Protein AF-A0A260Z1I8-F1 (afdb_monomer)

Nearest PDB structures 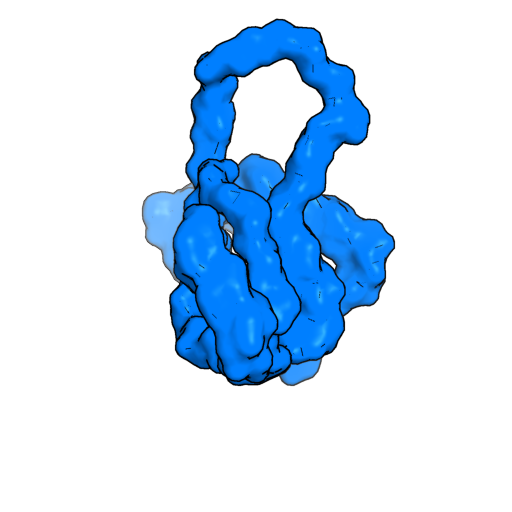(foldseek):
  8wm2-assembly1_A  TM=2.972E-01  e=4.765E-01  Streptomyces sp. ATCC 700974
  8wm2-assembly2_B  TM=2.978E-01  e=1.109E+00  Streptomyces sp. ATCC 700974
  3ivs-assembly1_B  TM=3.599E-01  e=4.445E+00  Schizosaccharomyces pombe
  2ztj-assembly1_A  TM=2.589E-01  e=5.327E+00  Thermus thermophilus HB27

Radius of gyration: 17.11 Å; Cα contacts (8 Å, |Δi|>4): 254; chains: 1; bounding box: 50×27×47 Å

Secondary structure (DSSP, 8-state):
-HHHHHHHHTTPPB--SEEEEETT-----GGGB-TTT--EEEEE-------S-S---GGG-PPPHHHHHHT-TT-EEEEEEEE-SHHHHHHHHHHHHHTPPBEEEEEEEES--SPP-GGGB-TTT--EEEEEE-GGGHHHHHHHHTSTTGGG-SEEEEEE-

Mean predicted aligned error: 11.46 Å

Organism: Caenorhabditis remanei (NCBI:txid31234)

pLDDT: mean 71.26, std 16.36, range [32.06, 94.12]

Foldseek 3Di:
DVPVVVLVVVVAADQAAEEEDDQPDDLDDNVSHDLPRHAEYEYDDDPPPPDDDDDDDPVPPPQRSVLVVQLPLSDAYQEYEYDDEPVVVVSVVSLVVSPRAGQYAEYEYEAHPDQDDNVSHDLVRHAEYEYEYEPVCVVSVVVVCPDPSVVSHNYYHYHYD

Sequence (161 aa):
MKIEEELRKSSTKLHVVNLILLDRDYPIDFHLFAPKSLEEVTLFIKESVEQMDEIVNPEQKHKPIVVRILKNPKLRLKKLKVLGDVEWKIIQEELRESSIKLHVNNLTLNYPNSPIDLSLFAPESLDEVSLRINETSVEKMNEFVNSEQCKRLKMLTIETY

Structure (mmCIF, N/CA/C/O backbone):
data_AF-A0A260Z1I8-F1
#
_entry.id   AF-A0A260Z1I8-F1
#
loop_
_atom_site.group_PDB
_atom_site.id
_atom_site.type_symbol
_atom_site.label_atom_id
_atom_site.label_alt_id
_atom_site.label_comp_id
_atom_site.label_asym_id
_atom_site.label_entity_id
_atom_site.label_seq_id
_atom_site.pdbx_PDB_ins_code
_atom_site.Cartn_x
_atom_site.Cartn_y
_atom_site.Cartn_z
_atom_site.occupancy
_atom_site.B_iso_or_equiv
_atom_site.auth_seq_id
_atom_site.auth_comp_id
_atom_site.auth_asym_id
_atom_site.auth_atom_id
_atom_site.pdbx_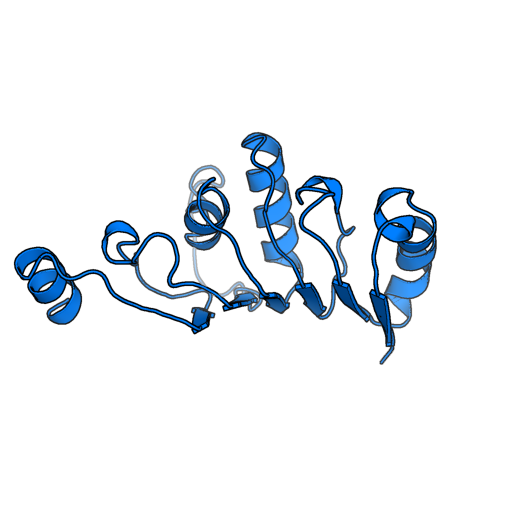PDB_model_num
ATOM 1 N N . MET A 1 1 ? -16.768 -9.213 -24.762 1.00 49.47 1 MET A N 1
ATOM 2 C CA . MET A 1 1 ? -18.010 -8.505 -25.148 1.00 49.47 1 MET A CA 1
ATOM 3 C C . MET A 1 1 ? -19.300 -9.199 -24.688 1.00 49.47 1 MET A C 1
ATOM 5 O O . MET A 1 1 ? -20.112 -8.523 -24.087 1.00 49.47 1 MET A O 1
ATOM 9 N N . LYS A 1 2 ? -19.500 -10.522 -24.858 1.00 49.94 2 LYS A N 1
ATOM 10 C CA . LYS A 1 2 ? -20.760 -11.195 -24.437 1.00 49.94 2 LYS A CA 1
ATOM 11 C C . LYS A 1 2 ? -21.063 -11.200 -22.924 1.00 49.94 2 LYS A C 1
ATOM 13 O O . LYS A 1 2 ? -22.226 -11.199 -22.554 1.00 49.94 2 LYS A O 1
ATOM 18 N N . ILE A 1 3 ? -20.049 -11.228 -22.055 1.00 53.69 3 ILE A N 1
ATOM 19 C CA . ILE A 1 3 ? -20.257 -11.382 -20.600 1.00 53.69 3 ILE A CA 1
ATOM 20 C C . ILE A 1 3 ? -20.723 -10.072 -19.943 1.00 53.69 3 ILE A C 1
ATOM 22 O O . ILE A 1 3 ? -21.667 -10.091 -19.164 1.00 53.69 3 ILE A O 1
ATOM 26 N N . GLU A 1 4 ? -20.117 -8.927 -20.275 1.00 49.91 4 GLU A N 1
ATOM 27 C CA . GLU A 1 4 ? -20.507 -7.625 -19.700 1.00 49.91 4 GLU A CA 1
ATOM 28 C C . GLU A 1 4 ? -21.934 -7.219 -20.076 1.00 49.91 4 GLU A C 1
ATOM 30 O O . GLU A 1 4 ? -22.666 -6.662 -19.260 1.00 49.91 4 GLU A O 1
ATOM 35 N N . GLU A 1 5 ? -22.342 -7.518 -21.308 1.00 54.53 5 GLU A N 1
ATOM 36 C CA . GLU A 1 5 ? -23.668 -7.181 -21.816 1.00 54.53 5 GLU A CA 1
ATOM 37 C C . GLU A 1 5 ? -24.768 -7.999 -21.117 1.00 54.53 5 GLU A C 1
ATOM 39 O O . GLU A 1 5 ? -25.809 -7.456 -20.750 1.00 54.53 5 GLU A O 1
ATOM 44 N N . GLU A 1 6 ? -24.507 -9.279 -20.839 1.00 53.03 6 GLU A N 1
ATOM 45 C CA . GLU A 1 6 ? -25.399 -10.134 -20.047 1.00 53.03 6 GLU A CA 1
ATOM 46 C C . GLU A 1 6 ? -25.420 -9.733 -18.563 1.00 53.03 6 GLU A C 1
ATOM 48 O O . GLU A 1 6 ? -26.483 -9.703 -17.939 1.00 53.03 6 GLU A O 1
ATOM 53 N N . LEU A 1 7 ? -24.280 -9.320 -18.000 1.00 50.72 7 LEU A N 1
ATOM 54 C CA . LEU A 1 7 ? -24.217 -8.807 -16.629 1.00 50.72 7 LEU A CA 1
ATOM 55 C C . LEU A 1 7 ? -25.006 -7.504 -16.465 1.00 50.72 7 LEU A C 1
ATOM 57 O O . LEU A 1 7 ? -25.789 -7.399 -15.518 1.00 50.72 7 LEU A O 1
ATOM 61 N N . ARG A 1 8 ? -24.888 -6.557 -17.412 1.00 58.25 8 ARG A N 1
ATOM 62 C CA . ARG A 1 8 ? -25.695 -5.322 -17.423 1.00 58.25 8 ARG A CA 1
ATOM 63 C C . ARG A 1 8 ? -27.195 -5.619 -17.478 1.00 58.25 8 ARG A C 1
ATOM 65 O O . ARG A 1 8 ? -27.956 -4.976 -16.759 1.00 58.25 8 ARG A O 1
ATOM 72 N N . LYS A 1 9 ? -27.627 -6.598 -18.284 1.00 59.00 9 LYS A N 1
ATOM 73 C CA . LYS A 1 9 ? -29.043 -7.007 -18.370 1.00 59.00 9 LYS A CA 1
ATOM 74 C C . LYS A 1 9 ? -29.547 -7.668 -17.086 1.00 59.00 9 LYS A C 1
ATOM 76 O O . LYS A 1 9 ? -30.702 -7.481 -16.718 1.00 59.00 9 LYS A O 1
ATOM 81 N N . SER A 1 10 ? -28.692 -8.419 -16.392 1.00 53.44 10 SER A N 1
ATOM 82 C CA . SER A 1 10 ? -29.086 -9.198 -15.211 1.00 53.44 10 SER A CA 1
ATOM 83 C C . SER A 1 10 ? -29.271 -8.377 -13.924 1.00 53.44 10 SER A C 1
ATOM 85 O O . SER A 1 10 ? -29.677 -8.944 -12.912 1.00 53.44 10 SER A O 1
ATOM 87 N N . SER A 1 11 ? -28.921 -7.079 -13.907 1.00 54.47 11 SER A N 1
ATOM 88 C CA . SER A 1 11 ? -28.802 -6.250 -12.683 1.00 54.47 11 SER A CA 1
ATOM 89 C C . SER A 1 11 ? -27.932 -6.864 -11.568 1.00 54.47 11 SER A C 1
ATOM 91 O O . SER A 1 11 ? -27.909 -6.365 -10.440 1.00 54.47 11 SER A O 1
ATOM 93 N N . THR A 1 12 ? -27.202 -7.942 -11.862 1.00 52.53 12 THR A N 1
ATOM 94 C CA . THR A 1 12 ? -26.423 -8.695 -10.886 1.00 52.53 12 THR A CA 1
ATOM 95 C C . THR A 1 12 ? -25.045 -8.071 -10.785 1.00 52.53 12 THR A C 1
ATOM 97 O O . THR A 1 12 ? -24.323 -7.954 -11.775 1.00 52.53 12 THR A O 1
ATOM 100 N N . LYS A 1 13 ? -24.674 -7.659 -9.572 1.00 60.19 13 LYS A N 1
ATOM 101 C CA . LYS A 1 13 ? -23.332 -7.144 -9.311 1.00 60.19 13 LYS A CA 1
ATOM 102 C C . LYS A 1 13 ? -22.359 -8.301 -9.136 1.00 60.19 13 LYS A C 1
ATOM 104 O O . LYS A 1 13 ? -22.626 -9.238 -8.386 1.00 60.19 13 LYS A O 1
ATOM 109 N N . LEU A 1 14 ? -21.215 -8.212 -9.796 1.00 55.84 14 LEU A N 1
ATOM 110 C CA . LEU A 1 14 ? -20.112 -9.142 -9.638 1.00 55.84 14 LEU A CA 1
ATOM 111 C C . LEU A 1 14 ? -19.491 -8.994 -8.249 1.00 55.84 14 LEU A C 1
ATOM 113 O O . LEU A 1 14 ? -19.091 -7.899 -7.840 1.00 55.84 14 LEU A O 1
ATOM 117 N N . HIS A 1 15 ? -19.369 -10.123 -7.554 1.00 56.09 15 HIS A N 1
ATOM 118 C CA . HIS A 1 15 ? -18.574 -10.245 -6.343 1.00 56.09 15 HIS A CA 1
ATOM 119 C C . HIS A 1 15 ? -17.161 -10.707 -6.712 1.00 56.09 15 HIS A C 1
ATOM 121 O O . HIS A 1 15 ? -16.897 -11.901 -6.802 1.00 56.09 15 HIS A O 1
ATOM 127 N N . VAL A 1 16 ? -16.259 -9.758 -6.962 1.00 59.41 16 VAL A N 1
ATOM 128 C CA . VAL A 1 16 ? -14.847 -10.049 -7.254 1.00 59.41 16 VAL A CA 1
ATOM 129 C C . VAL A 1 16 ? -14.002 -9.792 -6.025 1.00 59.41 16 VAL A C 1
ATOM 131 O O . VAL A 1 16 ? -13.847 -8.634 -5.663 1.00 59.41 16 VAL A O 1
ATOM 134 N N . VAL A 1 17 ? -13.463 -10.859 -5.430 1.00 56.50 17 VAL A N 1
ATOM 135 C CA . VAL A 1 17 ? -12.607 -10.809 -4.230 1.00 56.50 17 VAL A CA 1
ATOM 136 C C . VAL A 1 17 ? -11.196 -10.337 -4.581 1.00 56.50 17 VAL A C 1
ATOM 138 O O . VAL A 1 17 ? -10.682 -9.426 -3.937 1.00 56.50 17 VAL A O 1
ATOM 141 N N . ASN A 1 18 ? -10.624 -10.891 -5.656 1.00 61.69 18 ASN A N 1
ATOM 142 C CA . ASN A 1 18 ? -9.272 -10.591 -6.122 1.00 61.69 18 ASN A CA 1
ATOM 143 C C . ASN A 1 18 ? -9.317 -10.091 -7.563 1.00 61.69 18 ASN A C 1
ATOM 145 O O . ASN A 1 18 ? -9.852 -10.773 -8.439 1.00 61.69 18 ASN A O 1
ATOM 149 N N . LEU A 1 19 ? -8.725 -8.926 -7.814 1.00 69.38 19 LEU A N 1
ATOM 150 C CA . LEU A 1 19 ? -8.583 -8.365 -9.152 1.00 69.38 19 LEU A CA 1
ATOM 151 C C . LEU A 1 19 ? -7.104 -8.245 -9.511 1.00 69.38 19 LEU A C 1
ATOM 153 O O . LEU A 1 19 ? -6.327 -7.608 -8.798 1.00 69.38 19 LEU A O 1
ATOM 157 N N . ILE A 1 20 ? -6.730 -8.858 -10.630 1.00 65.44 20 ILE A N 1
ATOM 158 C CA . ILE A 1 20 ? -5.414 -8.706 -11.243 1.00 65.44 20 ILE A CA 1
ATOM 159 C C . ILE A 1 20 ? -5.605 -7.810 -12.458 1.00 65.44 20 ILE A C 1
ATOM 161 O O . ILE A 1 20 ? -6.389 -8.153 -13.337 1.00 65.44 20 ILE A O 1
ATOM 165 N N . LEU A 1 21 ? -4.924 -6.668 -12.475 1.00 66.69 21 LEU A N 1
ATOM 166 C CA . LEU A 1 21 ? -4.915 -5.762 -13.620 1.00 66.69 21 LEU A CA 1
ATOM 167 C C . LEU A 1 21 ? -3.556 -5.862 -14.298 1.00 66.69 21 LEU A C 1
ATOM 169 O O . LEU A 1 21 ? -2.528 -5.586 -13.671 1.00 66.69 21 LEU A O 1
ATOM 173 N N . LEU A 1 22 ? -3.572 -6.285 -15.557 1.00 59.78 22 LEU A N 1
ATOM 174 C CA . LEU A 1 22 ? -2.436 -6.255 -16.462 1.00 59.78 22 LEU A CA 1
ATOM 175 C C . LEU A 1 22 ? -2.553 -4.994 -17.333 1.00 59.78 22 LEU A C 1
ATOM 177 O O . LEU A 1 22 ? -3.651 -4.615 -17.734 1.00 59.78 22 LEU A O 1
ATOM 181 N N . ASP A 1 23 ? -1.420 -4.376 -17.662 1.00 52.59 23 ASP A N 1
ATOM 182 C CA . ASP A 1 23 ? -1.251 -3.132 -18.449 1.00 52.59 23 ASP A CA 1
ATOM 183 C C . ASP A 1 23 ? -2.052 -3.054 -19.786 1.00 52.59 23 ASP A C 1
ATOM 185 O O . ASP A 1 23 ? -2.204 -2.003 -20.398 1.00 52.59 23 ASP A O 1
ATOM 189 N N . ARG A 1 24 ? -2.649 -4.161 -20.251 1.00 46.19 24 ARG A N 1
ATOM 190 C CA . ARG A 1 24 ? -3.455 -4.227 -21.486 1.00 46.19 24 ARG A CA 1
ATOM 191 C C . ARG A 1 24 ? -4.928 -4.564 -21.290 1.00 46.19 24 ARG A C 1
ATOM 193 O O . ARG A 1 24 ? -5.616 -4.856 -22.272 1.00 46.19 24 ARG A O 1
ATOM 200 N N . ASP A 1 25 ? -5.423 -4.576 -20.062 1.00 48.53 25 ASP A N 1
ATOM 201 C CA . ASP A 1 25 ? -6.788 -5.024 -19.842 1.00 48.53 25 ASP A CA 1
ATOM 202 C C . ASP A 1 25 ? -7.787 -3.951 -20.292 1.00 48.53 25 ASP A C 1
ATOM 204 O O . ASP A 1 25 ? -7.778 -2.807 -19.839 1.00 48.53 25 ASP A O 1
ATOM 208 N N . TYR A 1 26 ? -8.609 -4.371 -21.258 1.00 50.09 26 TYR A N 1
ATOM 209 C CA . TYR A 1 26 ? -9.784 -3.725 -21.842 1.00 50.09 26 TYR A CA 1
ATOM 210 C C . TYR A 1 26 ? -10.550 -2.818 -20.862 1.00 50.09 26 TYR A C 1
ATOM 212 O O . TYR A 1 26 ? -10.513 -3.052 -19.657 1.00 50.09 26 TYR A O 1
ATOM 220 N N . PRO A 1 27 ? -11.319 -1.819 -21.341 1.00 53.78 27 PRO A N 1
ATOM 221 C CA . PRO A 1 27 ? -12.142 -0.988 -20.465 1.00 53.78 27 PRO A CA 1
ATOM 222 C C . PRO A 1 27 ? -13.164 -1.848 -19.708 1.00 53.78 27 PRO A C 1
ATOM 224 O O . PRO A 1 27 ? -14.234 -2.142 -20.228 1.00 53.78 27 PRO A O 1
ATOM 227 N N . ILE A 1 28 ? -12.825 -2.249 -18.483 1.00 58.44 28 ILE A N 1
ATOM 228 C CA . ILE A 1 28 ? -13.723 -2.969 -17.584 1.00 58.44 28 ILE A CA 1
ATOM 229 C C . ILE A 1 28 ? -14.772 -1.969 -17.089 1.00 58.44 28 ILE A C 1
ATOM 231 O O . ILE A 1 28 ? -14.431 -0.912 -16.549 1.00 58.44 28 ILE A O 1
ATOM 235 N N . ASP A 1 29 ? -16.057 -2.294 -17.244 1.00 58.44 29 ASP A N 1
ATOM 236 C CA . ASP A 1 29 ? -17.127 -1.488 -16.654 1.00 58.44 29 ASP A CA 1
ATOM 237 C C . ASP A 1 29 ? -17.254 -1.760 -15.148 1.00 58.44 29 ASP A C 1
ATOM 239 O O . ASP A 1 29 ? -17.886 -2.721 -14.702 1.00 58.44 29 ASP A O 1
ATOM 243 N N . PHE A 1 30 ? -16.674 -0.874 -14.337 1.00 59.28 30 PHE A N 1
ATOM 244 C CA . PHE A 1 30 ? -16.671 -1.029 -12.883 1.00 59.28 30 PHE A CA 1
ATOM 245 C C . PHE A 1 30 ? -18.037 -0.829 -12.217 1.00 59.28 30 PHE A C 1
ATOM 247 O O . PHE A 1 30 ? -18.193 -1.183 -11.045 1.00 59.28 30 PHE A O 1
ATOM 254 N N . HIS A 1 31 ? -19.049 -0.331 -12.938 1.00 59.41 31 HIS A N 1
ATOM 255 C CA . HIS A 1 31 ? -20.424 -0.318 -12.433 1.00 59.41 31 HIS A CA 1
ATOM 256 C C . HIS A 1 31 ? -21.001 -1.729 -12.263 1.00 59.41 31 HIS A C 1
ATOM 258 O O . HIS A 1 31 ? -21.996 -1.898 -11.553 1.00 59.41 31 HIS A O 1
ATOM 264 N N . LEU A 1 32 ? -20.349 -2.738 -12.848 1.00 56.69 32 LEU A N 1
ATOM 265 C CA . LEU A 1 32 ? -20.687 -4.143 -12.669 1.00 56.69 32 LEU A CA 1
ATOM 266 C C . LEU A 1 32 ? -20.244 -4.705 -11.312 1.00 56.69 32 LEU A C 1
ATOM 268 O O . LEU A 1 32 ? -20.767 -5.741 -10.917 1.00 56.69 32 LEU A O 1
ATOM 272 N N . PHE A 1 33 ? -19.336 -4.063 -10.566 1.00 62.44 33 PHE A N 1
ATOM 273 C CA . PHE A 1 33 ? -18.871 -4.598 -9.278 1.00 62.44 33 PHE A CA 1
ATOM 274 C C . PHE A 1 33 ? -19.744 -4.165 -8.102 1.00 62.44 33 PHE A C 1
ATOM 276 O O . PHE A 1 33 ? -20.241 -3.035 -8.013 1.00 62.44 33 PHE A O 1
ATOM 283 N N . ALA A 1 34 ? -19.902 -5.066 -7.133 1.00 61.72 34 ALA A N 1
ATOM 284 C CA . ALA A 1 34 ? -20.516 -4.711 -5.866 1.00 61.72 34 ALA A CA 1
ATOM 285 C C . ALA A 1 34 ? -19.596 -3.732 -5.099 1.00 61.72 34 ALA A C 1
ATOM 287 O O . ALA A 1 34 ? -18.398 -3.988 -5.000 1.00 61.72 34 ALA A O 1
ATOM 288 N N . PRO A 1 35 ? -20.119 -2.647 -4.482 1.00 54.31 35 PRO A N 1
ATOM 289 C CA . PRO A 1 35 ? -19.319 -1.610 -3.802 1.00 54.31 35 PRO A CA 1
ATOM 290 C C . PRO A 1 35 ? -18.444 -2.072 -2.620 1.00 54.31 35 PRO A C 1
ATOM 292 O O . PRO A 1 35 ? -17.879 -1.234 -1.929 1.00 54.31 35 PRO A O 1
ATOM 295 N N . LYS A 1 36 ? -18.388 -3.376 -2.336 1.00 60.66 36 LYS A N 1
ATOM 296 C CA . LYS A 1 36 ? -17.662 -3.997 -1.221 1.00 60.66 36 LYS A CA 1
ATOM 297 C C . LYS A 1 36 ? -17.070 -5.366 -1.573 1.00 60.66 36 LYS A C 1
ATOM 299 O O . LYS A 1 36 ? -16.678 -6.090 -0.669 1.00 60.66 36 LYS A O 1
ATOM 304 N N . SER A 1 37 ? -17.088 -5.779 -2.842 1.00 62.88 37 SER A N 1
ATOM 305 C CA . SER A 1 37 ? -16.601 -7.118 -3.185 1.00 62.88 37 SER A CA 1
ATOM 306 C C . SER A 1 37 ? -15.090 -7.194 -3.333 1.00 62.88 37 SER A C 1
ATOM 308 O O . SER A 1 37 ? -14.539 -8.251 -3.069 1.00 62.88 37 SER A O 1
ATOM 310 N N . LEU A 1 38 ? -14.458 -6.095 -3.758 1.00 65.31 38 LEU A N 1
ATOM 311 C CA . LEU A 1 38 ? -13.021 -6.011 -4.013 1.00 65.31 38 LEU A CA 1
ATOM 312 C C . LEU A 1 38 ? -12.262 -5.938 -2.694 1.00 65.31 38 LEU A C 1
ATOM 314 O O . LEU A 1 38 ? -12.245 -4.894 -2.047 1.00 65.31 38 LEU A O 1
ATOM 318 N N . GLU A 1 39 ? -11.649 -7.053 -2.311 1.00 74.00 39 GLU A N 1
ATOM 319 C CA . GLU A 1 39 ? -10.829 -7.143 -1.107 1.00 74.00 39 GLU A CA 1
ATOM 320 C C . GLU A 1 39 ? -9.347 -6.961 -1.439 1.00 74.00 39 GLU A C 1
ATOM 322 O O . GLU A 1 39 ? -8.646 -6.236 -0.731 1.00 74.00 39 GLU A O 1
ATOM 327 N N . GLU A 1 40 ? -8.880 -7.555 -2.538 1.00 75.69 40 GLU A N 1
ATOM 328 C CA . GLU A 1 40 ? -7.485 -7.482 -2.962 1.00 75.69 40 GLU A CA 1
ATOM 329 C C . GLU A 1 40 ? -7.354 -7.026 -4.415 1.00 75.69 40 GLU A C 1
ATOM 331 O O . GLU A 1 40 ? -8.033 -7.517 -5.322 1.00 75.69 40 GLU A O 1
ATOM 336 N N . VAL A 1 41 ? -6.424 -6.103 -4.649 1.00 75.00 41 VAL A N 1
ATOM 337 C CA . VAL A 1 41 ? -6.042 -5.662 -5.992 1.00 75.00 41 VAL A CA 1
ATOM 338 C C . VAL A 1 41 ? -4.543 -5.855 -6.159 1.00 75.00 41 VAL A C 1
ATOM 340 O O . VAL A 1 41 ? -3.746 -5.336 -5.376 1.00 75.00 41 VAL A O 1
ATOM 343 N N . THR A 1 42 ? -4.156 -6.595 -7.196 1.00 71.25 42 THR A N 1
ATOM 344 C CA . THR A 1 42 ? -2.762 -6.692 -7.636 1.00 71.25 42 THR A CA 1
ATOM 345 C C . THR A 1 42 ? -2.606 -5.996 -8.979 1.00 71.25 42 THR A C 1
ATOM 347 O O . THR A 1 42 ? -3.235 -6.370 -9.967 1.00 71.25 42 THR A O 1
ATOM 350 N N . LEU A 1 43 ? -1.742 -4.990 -9.002 1.00 71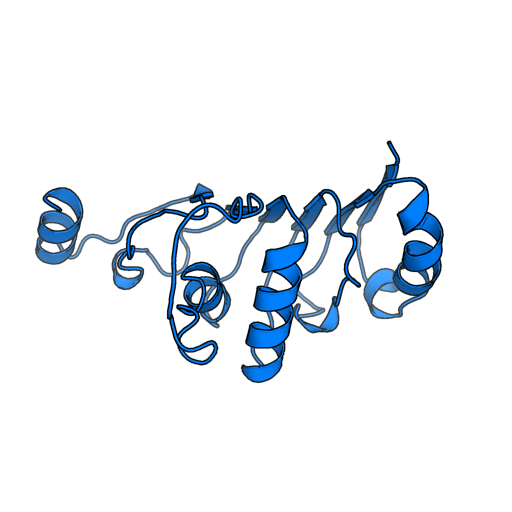.69 43 LEU A N 1
ATOM 351 C CA . LEU A 1 43 ? -1.358 -4.240 -10.184 1.00 71.69 43 LEU A CA 1
ATOM 352 C C . LEU A 1 43 ? -0.053 -4.823 -10.722 1.00 71.69 43 LEU A C 1
ATOM 354 O O . LEU A 1 43 ? 0.977 -4.764 -10.044 1.00 71.69 43 LEU A O 1
ATOM 358 N N . PHE A 1 44 ? -0.106 -5.395 -11.924 1.00 62.41 44 PHE A N 1
ATOM 359 C CA . PHE A 1 44 ? 1.084 -5.764 -12.683 1.00 62.41 44 PHE A CA 1
ATOM 360 C C . PHE A 1 44 ? 1.351 -4.673 -13.709 1.00 62.41 44 PHE A C 1
ATOM 362 O O . PHE A 1 44 ? 0.739 -4.635 -14.776 1.00 62.41 44 PHE A O 1
ATOM 369 N N . ILE A 1 45 ? 2.282 -3.802 -13.353 1.00 60.34 45 ILE A N 1
ATOM 370 C CA . ILE A 1 45 ? 2.759 -2.706 -14.180 1.00 60.34 45 ILE A CA 1
ATOM 371 C C . ILE A 1 45 ? 4.028 -3.223 -14.853 1.00 60.34 45 ILE A C 1
ATOM 373 O O . ILE A 1 45 ? 5.106 -3.269 -14.257 1.00 60.34 45 ILE A O 1
ATOM 377 N N . LYS A 1 46 ? 3.888 -3.737 -16.076 1.00 47.84 46 LYS A N 1
ATOM 378 C CA . LYS A 1 46 ? 5.061 -4.090 -16.875 1.00 47.84 46 LYS A CA 1
ATOM 379 C C . LYS A 1 46 ? 5.511 -2.815 -17.565 1.00 47.84 46 LYS A C 1
ATOM 381 O O . LYS A 1 46 ? 4.676 -2.079 -18.063 1.00 47.84 46 LYS A O 1
ATOM 386 N N . GLU A 1 47 ? 6.814 -2.565 -17.598 1.00 44.12 47 GLU A N 1
ATOM 387 C CA . GLU A 1 47 ? 7.374 -1.531 -18.461 1.00 44.12 47 GLU A CA 1
ATOM 388 C C . GLU A 1 47 ? 6.836 -1.791 -19.874 1.00 44.12 47 GLU A C 1
ATOM 390 O O . GLU A 1 47 ? 7.116 -2.838 -20.473 1.00 44.12 47 GLU A O 1
ATOM 395 N N . SER A 1 48 ? 5.956 -0.907 -20.348 1.00 39.81 48 SER A N 1
ATOM 396 C CA . SER A 1 48 ? 5.536 -0.884 -21.737 1.00 39.81 48 SER A CA 1
ATOM 397 C C . SER A 1 48 ? 6.813 -0.739 -22.551 1.00 39.81 48 SER A C 1
ATOM 399 O O . SER A 1 48 ? 7.414 0.330 -22.598 1.00 39.81 48 SER A O 1
ATOM 401 N N . VAL A 1 49 ? 7.288 -1.856 -23.105 1.00 32.06 49 VAL A N 1
ATOM 402 C CA . VAL A 1 49 ? 8.432 -1.876 -24.011 1.00 32.06 49 VAL A CA 1
ATOM 403 C C . VAL A 1 49 ? 8.111 -0.868 -25.103 1.00 32.06 49 VAL A C 1
ATOM 405 O O . VAL A 1 49 ? 7.117 -1.038 -25.811 1.00 32.06 49 VAL A O 1
ATOM 408 N N . GLU A 1 50 ? 8.924 0.183 -25.194 1.00 38.84 50 GLU A N 1
ATOM 409 C CA . GLU A 1 50 ? 8.919 1.182 -26.260 1.00 38.84 50 GLU A CA 1
ATOM 410 C C . GLU A 1 50 ? 9.212 0.505 -27.602 1.00 38.84 50 GLU A C 1
ATOM 412 O O . GLU A 1 50 ? 10.307 0.587 -28.143 1.00 38.84 50 GLU A O 1
ATOM 417 N N . GLN A 1 51 ? 8.245 -0.224 -28.137 1.00 38.62 51 GLN A N 1
ATOM 418 C CA . GLN A 1 51 ? 8.234 -0.669 -29.518 1.00 38.62 51 GLN A CA 1
ATOM 419 C C . GLN A 1 51 ? 6.788 -0.648 -29.990 1.00 38.62 51 GLN A C 1
ATOM 421 O O . GLN A 1 51 ? 6.103 -1.667 -29.972 1.00 38.62 51 GLN A O 1
ATOM 426 N N . MET A 1 52 ? 6.314 0.547 -30.345 1.00 32.28 52 MET A N 1
ATOM 427 C CA . MET A 1 52 ? 5.865 0.861 -31.707 1.00 32.28 52 MET A CA 1
ATOM 428 C C . MET A 1 52 ? 5.164 2.226 -31.743 1.00 32.28 52 MET A C 1
ATOM 430 O O . MET A 1 52 ? 4.140 2.436 -31.102 1.00 32.28 52 MET A O 1
ATOM 434 N N . ASP A 1 53 ? 5.775 3.095 -32.546 1.00 33.91 53 ASP A N 1
ATOM 435 C CA . ASP A 1 53 ? 5.163 4.049 -33.468 1.00 33.91 53 ASP A CA 1
ATOM 436 C C . ASP A 1 53 ? 4.502 5.340 -32.951 1.00 33.91 53 ASP A C 1
ATOM 438 O O . ASP A 1 53 ? 3.428 5.377 -32.362 1.00 33.91 53 ASP A O 1
ATOM 442 N N . GLU A 1 54 ? 5.208 6.424 -33.290 1.00 46.12 54 GLU A N 1
ATOM 443 C CA . GLU A 1 54 ? 4.710 7.569 -34.058 1.00 46.12 54 GLU A CA 1
ATOM 444 C C . GLU A 1 54 ? 3.434 8.285 -33.575 1.00 46.12 54 GLU A C 1
ATOM 446 O O . GLU A 1 54 ? 2.306 7.831 -33.720 1.00 46.12 54 GLU A O 1
ATOM 451 N N . ILE A 1 55 ? 3.650 9.543 -33.169 1.00 41.81 55 ILE A N 1
ATOM 452 C CA . ILE A 1 55 ? 2.679 10.644 -33.264 1.00 41.81 55 ILE A CA 1
ATOM 453 C C . ILE A 1 55 ? 1.391 10.399 -32.460 1.00 41.81 55 ILE A C 1
ATOM 455 O O . ILE A 1 55 ? 0.276 10.497 -32.967 1.00 41.81 55 ILE A O 1
ATOM 459 N N . VAL A 1 56 ? 1.527 10.180 -31.153 1.00 39.28 56 VAL A N 1
ATOM 460 C CA . VAL A 1 56 ? 0.429 10.452 -30.218 1.00 39.28 56 VAL A CA 1
ATOM 461 C C . VAL A 1 56 ? 0.852 11.609 -29.327 1.00 39.28 56 VAL A C 1
ATOM 463 O O . VAL A 1 56 ? 1.870 11.560 -28.641 1.00 39.28 56 VAL A O 1
ATOM 466 N N . ASN A 1 57 ? 0.076 12.688 -29.407 1.00 38.34 57 ASN A N 1
ATOM 467 C CA . ASN A 1 57 ? 0.232 13.909 -28.631 1.00 38.34 57 ASN A CA 1
ATOM 468 C C . ASN A 1 57 ? 0.435 13.549 -27.137 1.00 38.34 57 ASN A C 1
ATOM 470 O O . ASN A 1 57 ? -0.406 12.826 -26.597 1.00 38.34 57 ASN A O 1
ATOM 474 N N . PRO A 1 58 ? 1.502 14.006 -26.449 1.00 40.84 58 PRO A N 1
ATOM 475 C CA . PRO A 1 58 ? 1.797 13.614 -25.062 1.00 40.84 58 PRO A CA 1
ATOM 476 C C . PRO A 1 58 ? 0.668 13.937 -24.066 1.00 40.84 58 PRO A C 1
ATOM 478 O O . PRO A 1 58 ? 0.599 13.341 -22.993 1.00 40.84 58 PRO A O 1
ATOM 481 N N . GLU A 1 59 ? -0.259 14.821 -24.441 1.00 39.84 59 GLU A N 1
ATOM 482 C CA . GLU A 1 59 ? -1.466 15.164 -23.680 1.00 39.84 59 GLU A CA 1
ATOM 483 C C . GLU A 1 59 ? -2.595 14.113 -23.771 1.00 39.84 59 GLU A C 1
ATOM 485 O O . GLU A 1 59 ? -3.564 14.178 -23.018 1.00 39.84 59 GLU A O 1
ATOM 490 N N . GLN A 1 60 ? -2.482 13.119 -24.659 1.00 42.03 60 GLN A N 1
ATOM 491 C CA . GLN A 1 60 ? -3.442 12.018 -24.833 1.00 42.03 60 GLN A CA 1
ATOM 492 C C . GLN A 1 60 ? -2.926 10.682 -24.282 1.00 42.03 60 GLN A C 1
ATOM 494 O O . GLN A 1 60 ? -3.352 9.613 -24.724 1.00 42.03 60 GLN A O 1
ATOM 499 N N . LYS A 1 61 ? -2.046 10.708 -23.271 1.00 48.09 61 LYS A N 1
ATOM 500 C CA . LYS A 1 61 ? -1.793 9.515 -22.453 1.00 48.09 61 LYS A CA 1
ATOM 501 C C . LYS A 1 61 ? -3.122 9.077 -21.836 1.00 48.09 61 LYS A C 1
ATOM 503 O O . LYS A 1 61 ? -3.670 9.753 -20.966 1.00 48.09 61 LYS A O 1
ATOM 508 N N . HIS A 1 62 ? -3.676 7.968 -22.327 1.00 47.91 62 HIS A N 1
ATOM 509 C CA . HIS A 1 62 ? -4.864 7.346 -21.756 1.00 47.91 62 HIS A CA 1
ATOM 510 C C . HIS A 1 62 ? -4.663 7.228 -20.241 1.00 47.91 62 HIS A C 1
ATOM 512 O O . HIS A 1 62 ? -3.746 6.542 -19.795 1.00 47.91 62 HIS A O 1
ATOM 518 N N . LYS A 1 63 ? -5.495 7.922 -19.447 1.00 55.97 63 LYS A N 1
ATOM 519 C CA . LYS A 1 63 ? -5.444 7.811 -17.983 1.00 55.97 63 LYS A CA 1
ATOM 520 C C . LYS A 1 63 ? -5.521 6.325 -17.631 1.00 55.97 63 LYS A C 1
ATOM 522 O O . LYS A 1 63 ? -6.503 5.700 -18.056 1.00 55.97 63 LYS A O 1
ATOM 527 N N . PRO A 1 64 ? -4.550 5.768 -16.883 1.00 63.78 64 PRO A N 1
ATOM 528 C CA . PRO A 1 64 ? -4.538 4.344 -16.597 1.00 63.78 64 PRO A CA 1
ATOM 529 C C . PRO A 1 64 ? -5.885 3.960 -15.991 1.00 63.78 64 PRO A C 1
ATOM 531 O O . PRO A 1 64 ? -6.362 4.621 -15.065 1.00 63.78 64 PRO A O 1
ATOM 534 N N . ILE A 1 65 ? -6.528 2.917 -16.516 1.00 66.88 65 ILE A N 1
ATOM 535 C CA . ILE A 1 65 ? -7.833 2.439 -16.024 1.00 66.88 65 ILE A CA 1
ATOM 536 C C . ILE A 1 65 ? -7.779 2.230 -14.501 1.00 66.88 65 ILE A C 1
ATOM 538 O O . ILE A 1 65 ? -8.712 2.587 -13.781 1.00 66.88 65 ILE A O 1
ATOM 542 N N . VAL A 1 66 ? -6.623 1.778 -14.015 1.00 70.19 66 VAL A N 1
ATOM 543 C CA . VAL A 1 66 ? -6.248 1.648 -12.604 1.00 70.19 66 VAL A CA 1
ATOM 544 C C . VAL A 1 66 ? -6.537 2.910 -11.782 1.00 70.19 66 VAL A C 1
ATOM 546 O O . VAL A 1 66 ? -7.120 2.821 -10.702 1.00 70.19 66 VAL A O 1
ATOM 549 N N . VAL A 1 67 ? -6.203 4.098 -12.292 1.00 75.38 67 VAL A N 1
ATOM 550 C CA . VAL A 1 67 ? -6.421 5.374 -11.594 1.00 75.38 67 VAL A CA 1
ATOM 551 C C . VAL A 1 67 ? -7.909 5.607 -11.339 1.00 75.38 67 VAL A C 1
ATOM 553 O O . VAL A 1 67 ? -8.284 6.058 -10.260 1.00 75.38 67 VAL A O 1
ATOM 556 N N . ARG A 1 68 ? -8.785 5.269 -12.294 1.00 74.75 68 ARG A N 1
ATOM 557 C CA . ARG A 1 68 ? -10.241 5.438 -12.130 1.00 74.75 68 ARG A CA 1
ATOM 558 C C . ARG A 1 68 ? -10.795 4.551 -11.015 1.00 74.75 68 ARG A C 1
ATOM 560 O O . ARG A 1 68 ? -11.688 4.983 -10.292 1.00 74.75 68 ARG A O 1
ATOM 567 N N . ILE A 1 69 ? -10.251 3.344 -10.865 1.00 75.38 69 ILE A N 1
ATOM 568 C CA . ILE A 1 69 ? -10.635 2.397 -9.808 1.00 75.38 69 ILE A CA 1
ATOM 569 C C . ILE A 1 69 ? -10.201 2.936 -8.451 1.00 75.38 69 ILE A C 1
ATOM 571 O O . ILE A 1 69 ? -11.015 3.041 -7.536 1.00 75.38 69 ILE A O 1
ATOM 575 N N . LEU A 1 70 ? -8.926 3.315 -8.339 1.00 79.88 70 LEU A N 1
ATOM 576 C CA . LEU A 1 70 ? -8.338 3.818 -7.100 1.00 79.88 70 LEU A CA 1
ATOM 577 C C . LEU A 1 70 ? -8.979 5.143 -6.655 1.00 79.88 70 LEU A C 1
ATOM 579 O O . LEU A 1 70 ? -9.128 5.380 -5.461 1.00 79.88 70 LEU A O 1
ATOM 583 N N . LYS A 1 71 ? -9.457 5.965 -7.598 1.00 81.94 71 LYS A N 1
ATOM 584 C CA . LYS A 1 71 ? -10.227 7.189 -7.323 1.00 81.94 71 LYS A CA 1
ATOM 585 C C . LYS A 1 71 ? -11.656 6.932 -6.816 1.00 81.94 71 LYS A C 1
ATOM 587 O O . LYS A 1 71 ? -12.391 7.886 -6.589 1.00 81.94 71 LYS A O 1
ATOM 592 N N . ASN A 1 72 ? -12.105 5.692 -6.621 1.00 81.62 72 ASN A N 1
ATOM 593 C CA . ASN A 1 72 ? -13.422 5.444 -6.033 1.00 81.62 72 ASN A CA 1
ATOM 594 C C . ASN A 1 72 ? -13.381 5.636 -4.498 1.00 81.62 72 ASN A C 1
ATOM 596 O O . ASN A 1 72 ? -12.812 4.799 -3.801 1.00 81.62 72 ASN A O 1
ATOM 600 N N . PRO A 1 73 ? -14.051 6.655 -3.920 1.00 78.88 73 PRO A N 1
ATOM 601 C CA . PRO A 1 73 ? -13.983 6.941 -2.477 1.00 78.88 73 PRO A CA 1
ATOM 602 C C . PRO A 1 73 ? -14.655 5.869 -1.598 1.00 78.88 73 PRO A C 1
ATOM 604 O O . PRO A 1 73 ? -14.442 5.808 -0.381 1.00 78.88 73 PRO A O 1
ATOM 607 N N . LYS A 1 74 ? -15.498 5.018 -2.202 1.00 81.06 74 LYS A N 1
ATOM 608 C CA . LYS A 1 74 ? -16.129 3.873 -1.531 1.00 81.06 74 LYS A CA 1
ATOM 609 C C . LYS A 1 74 ? -15.253 2.624 -1.569 1.00 81.06 74 LYS A C 1
ATOM 611 O O . LYS A 1 74 ? -15.591 1.658 -0.891 1.00 81.06 74 LYS A O 1
ATOM 616 N N . LEU A 1 75 ? -14.165 2.633 -2.339 1.00 83.00 75 LEU A N 1
ATOM 617 C CA . LEU A 1 75 ? -13.241 1.513 -2.402 1.00 83.00 75 LEU A CA 1
ATOM 618 C C . LEU A 1 75 ? -12.505 1.388 -1.067 1.00 83.00 75 LEU A C 1
ATOM 620 O O . LEU A 1 75 ? -11.957 2.358 -0.542 1.00 83.00 75 LEU A O 1
ATOM 624 N N . ARG A 1 76 ? -12.543 0.182 -0.508 1.00 85.69 76 ARG A N 1
ATOM 625 C CA . ARG A 1 76 ? -11.873 -0.200 0.733 1.00 85.69 76 ARG A CA 1
ATOM 626 C C . ARG A 1 76 ? -11.158 -1.505 0.439 1.00 85.69 76 ARG A C 1
ATOM 628 O O . ARG A 1 76 ? -11.825 -2.518 0.262 1.00 85.69 76 ARG A O 1
ATOM 635 N N . LEU A 1 77 ? -9.839 -1.464 0.314 1.00 85.94 77 LEU A N 1
ATOM 636 C CA . LEU A 1 77 ? -9.043 -2.644 -0.007 1.00 85.94 77 LEU A CA 1
ATOM 637 C C . LEU A 1 77 ? -8.444 -3.214 1.271 1.00 85.94 77 LEU A C 1
ATOM 639 O O . LEU A 1 77 ? -7.841 -2.490 2.058 1.00 85.94 77 LEU A O 1
ATOM 643 N N . LYS A 1 78 ? -8.531 -4.530 1.441 1.00 88.19 78 LYS A N 1
ATOM 644 C CA . LYS A 1 78 ? -7.689 -5.222 2.419 1.00 88.19 78 LYS A CA 1
ATOM 645 C C . LYS A 1 78 ? -6.237 -5.200 1.956 1.00 88.19 78 LYS A C 1
ATOM 647 O O . LYS A 1 78 ? -5.346 -4.987 2.768 1.00 88.19 78 LYS A O 1
ATOM 652 N N . LYS A 1 79 ? -5.992 -5.373 0.653 1.00 87.94 79 LYS A N 1
ATOM 653 C CA . LYS A 1 79 ? -4.633 -5.435 0.112 1.00 87.94 79 LYS A CA 1
ATOM 654 C C . LYS A 1 79 ? -4.493 -4.739 -1.237 1.00 87.94 79 LYS A C 1
ATOM 656 O O . LYS A 1 79 ? -5.270 -4.996 -2.155 1.00 87.94 79 LYS A O 1
ATOM 661 N N . LEU A 1 80 ? -3.460 -3.909 -1.364 1.00 88.50 80 LEU A N 1
ATOM 662 C CA . LEU A 1 80 ? -2.983 -3.365 -2.633 1.00 88.50 80 LEU A CA 1
ATOM 663 C C . LEU A 1 80 ? -1.553 -3.840 -2.862 1.00 88.50 80 LEU A C 1
ATOM 665 O O . LEU A 1 80 ? -0.661 -3.535 -2.074 1.00 88.50 80 LEU A O 1
ATOM 669 N N . LYS A 1 81 ? -1.327 -4.568 -3.952 1.00 87.06 81 LYS A N 1
ATOM 670 C CA . LYS A 1 81 ? 0.008 -4.990 -4.372 1.00 87.06 81 LYS A CA 1
ATOM 671 C C . LYS A 1 81 ? 0.375 -4.310 -5.682 1.00 87.06 81 LYS A C 1
ATOM 673 O O . LYS A 1 81 ? -0.382 -4.404 -6.641 1.00 87.06 81 LYS A O 1
ATOM 678 N N . VAL A 1 82 ? 1.536 -3.670 -5.727 1.00 83.50 82 VAL A N 1
ATOM 679 C CA . VAL A 1 82 ? 2.068 -2.988 -6.909 1.00 83.50 82 VAL A CA 1
ATOM 680 C C . VAL A 1 82 ? 3.375 -3.649 -7.319 1.00 83.50 82 VAL A C 1
ATOM 682 O O . VAL A 1 82 ? 4.274 -3.847 -6.499 1.00 83.50 82 VAL A O 1
ATOM 685 N N . LEU A 1 83 ? 3.458 -4.027 -8.590 1.00 76.75 83 LEU A N 1
ATOM 686 C CA . LEU A 1 83 ? 4.620 -4.657 -9.201 1.00 76.75 83 LEU A CA 1
ATOM 687 C C . LEU A 1 83 ? 5.100 -3.761 -10.345 1.00 76.75 83 LEU A C 1
ATOM 689 O O . LEU A 1 83 ? 4.470 -3.791 -11.395 1.00 76.75 83 LEU A O 1
ATOM 693 N N . GLY A 1 84 ? 6.176 -2.990 -10.143 1.00 69.06 84 GLY A N 1
ATOM 694 C CA . GLY A 1 84 ? 6.739 -2.072 -11.148 1.00 69.06 84 GLY A CA 1
ATOM 695 C C . GLY A 1 84 ? 6.699 -0.594 -10.733 1.00 69.06 84 GLY A C 1
ATOM 696 O O . GLY A 1 84 ? 5.860 -0.197 -9.926 1.00 69.06 84 GLY A O 1
ATOM 697 N N . ASP A 1 85 ? 7.620 0.215 -11.275 1.00 66.94 85 ASP A N 1
ATOM 698 C CA . ASP A 1 85 ? 7.909 1.568 -10.765 1.00 66.94 85 ASP A CA 1
ATOM 699 C C . ASP A 1 85 ? 7.421 2.725 -11.657 1.00 66.94 85 ASP A C 1
ATOM 701 O O . ASP A 1 85 ? 6.809 3.673 -11.163 1.00 66.94 85 ASP A O 1
ATOM 705 N N . VAL A 1 86 ? 7.655 2.655 -12.975 1.00 63.31 86 VAL A N 1
ATOM 706 C CA . VAL A 1 86 ? 7.443 3.797 -13.888 1.00 63.31 86 VAL A CA 1
ATOM 707 C C . VAL A 1 86 ? 5.982 4.253 -13.910 1.00 63.31 86 VAL A C 1
ATOM 709 O O . VAL A 1 86 ? 5.707 5.450 -13.812 1.00 63.31 86 VAL A O 1
ATOM 712 N N . GLU A 1 87 ? 5.027 3.325 -13.974 1.00 69.25 87 GLU A N 1
ATOM 713 C CA . GLU A 1 87 ? 3.607 3.699 -13.982 1.00 69.25 87 GLU A CA 1
ATOM 714 C C . GLU A 1 87 ? 3.042 3.922 -12.580 1.00 69.25 87 GLU A C 1
ATOM 716 O O . GLU A 1 87 ? 2.063 4.653 -12.438 1.00 69.25 87 GLU A O 1
ATOM 721 N N . TRP A 1 88 ? 3.667 3.374 -11.530 1.00 78.19 88 TRP A N 1
ATOM 722 C CA . TRP A 1 88 ? 3.254 3.682 -10.160 1.00 78.19 88 TRP A CA 1
ATOM 723 C C . TRP A 1 88 ? 3.456 5.164 -9.856 1.00 78.19 88 TRP A C 1
ATOM 725 O O . TRP A 1 88 ? 2.549 5.803 -9.325 1.00 78.19 88 TRP A O 1
ATOM 735 N N . LYS A 1 89 ? 4.571 5.747 -10.308 1.00 78.94 89 LYS A N 1
ATOM 736 C CA . LYS A 1 89 ? 4.800 7.193 -10.227 1.00 78.94 89 LYS A CA 1
ATOM 737 C C . LYS A 1 89 ? 3.676 7.998 -10.899 1.00 78.94 89 LYS A C 1
ATOM 739 O O . LYS A 1 89 ? 3.160 8.938 -10.296 1.00 78.94 89 LYS A O 1
ATOM 744 N N . ILE A 1 90 ? 3.253 7.600 -12.102 1.00 78.56 90 ILE A N 1
ATOM 745 C CA . ILE A 1 90 ? 2.152 8.251 -12.840 1.00 78.56 90 ILE A CA 1
ATOM 746 C C . ILE A 1 90 ? 0.831 8.121 -12.065 1.00 78.56 90 ILE A C 1
ATOM 748 O O . ILE A 1 90 ? 0.074 9.084 -11.943 1.00 78.56 90 ILE A O 1
ATOM 752 N N . ILE A 1 91 ? 0.558 6.943 -11.496 1.00 80.38 91 ILE A N 1
ATOM 753 C CA . ILE A 1 91 ? -0.625 6.709 -10.661 1.00 80.38 91 ILE A CA 1
ATOM 754 C C . ILE A 1 91 ? -0.590 7.600 -9.412 1.00 80.38 91 ILE A C 1
ATOM 756 O O . ILE A 1 91 ? -1.610 8.196 -9.070 1.00 80.38 91 ILE A O 1
ATOM 760 N N . GLN A 1 92 ? 0.560 7.729 -8.745 1.00 83.94 92 GLN A N 1
ATOM 761 C CA . GLN A 1 92 ? 0.717 8.602 -7.580 1.00 83.94 92 GLN A CA 1
ATOM 762 C C . GLN A 1 92 ? 0.440 10.069 -7.930 1.00 83.94 92 GLN A C 1
ATOM 764 O O . GLN A 1 92 ? -0.304 10.728 -7.205 1.00 83.94 92 GLN A O 1
ATOM 769 N N . GLU A 1 93 ? 0.991 10.575 -9.036 1.00 84.75 93 GLU A N 1
ATOM 770 C CA . GLU A 1 93 ? 0.763 11.947 -9.517 1.00 84.75 93 GLU A CA 1
ATOM 771 C C . GLU A 1 93 ? -0.730 12.211 -9.766 1.00 84.75 93 GLU A C 1
ATOM 773 O O . GLU A 1 93 ? -1.308 13.146 -9.210 1.00 84.75 93 GLU A O 1
ATOM 778 N N . GLU A 1 94 ? -1.397 11.314 -10.488 1.00 84.06 94 GLU A N 1
ATOM 779 C CA . GLU A 1 94 ? -2.834 11.404 -10.756 1.00 84.06 94 GLU A CA 1
ATOM 780 C C . GLU A 1 94 ? -3.699 11.318 -9.487 1.00 84.06 94 GLU A C 1
ATOM 782 O O . GLU A 1 94 ? -4.771 11.933 -9.410 1.00 84.06 94 GLU A O 1
ATOM 787 N N . LEU A 1 95 ? -3.281 10.532 -8.492 1.00 85.69 95 LEU A N 1
ATOM 788 C CA . LEU A 1 95 ? -3.975 10.441 -7.208 1.00 85.69 95 LEU A CA 1
ATOM 789 C C . LEU A 1 95 ? -3.808 11.723 -6.388 1.00 85.69 95 LEU A C 1
ATOM 791 O O . LEU A 1 95 ? -4.800 12.180 -5.811 1.00 85.69 95 LEU A O 1
ATOM 795 N N . ARG A 1 96 ? -2.621 12.348 -6.402 1.00 86.69 96 ARG A N 1
ATOM 796 C CA . ARG A 1 96 ? -2.380 13.646 -5.744 1.00 86.69 96 ARG A CA 1
ATOM 797 C C . ARG A 1 96 ? -3.338 14.717 -6.254 1.00 86.69 96 ARG A C 1
ATOM 799 O O . ARG A 1 96 ? -3.932 15.423 -5.443 1.00 86.69 96 ARG A O 1
ATOM 806 N N . GLU A 1 97 ? -3.558 14.783 -7.566 1.00 85.44 97 GLU A N 1
ATOM 807 C CA . GLU A 1 97 ? -4.491 15.746 -8.168 1.00 85.44 97 GLU A CA 1
ATOM 808 C C . GLU A 1 97 ? -5.940 15.550 -7.707 1.00 85.44 97 GLU A C 1
ATOM 810 O O . GLU A 1 97 ? -6.709 16.505 -7.612 1.00 85.44 97 GLU A O 1
ATOM 815 N N . SER A 1 98 ? -6.337 14.314 -7.398 1.00 79.44 98 SER A N 1
ATOM 816 C CA . SER A 1 98 ? -7.724 14.022 -7.028 1.00 79.44 98 SER A CA 1
ATOM 817 C C . SER A 1 98 ? -8.084 14.361 -5.584 1.00 79.44 98 SER A C 1
ATOM 819 O O . SER A 1 98 ? -9.265 14.350 -5.249 1.00 79.44 98 SER A O 1
ATOM 821 N N . SER A 1 99 ? -7.106 14.649 -4.717 1.00 79.38 99 SER A N 1
ATOM 822 C CA . SER A 1 99 ? -7.303 14.811 -3.262 1.00 79.38 99 SER A CA 1
ATOM 823 C C . SER A 1 99 ? -7.961 13.607 -2.556 1.00 79.38 99 SER A C 1
ATOM 825 O O . SER A 1 99 ? -8.285 13.686 -1.370 1.00 79.38 99 SER A O 1
ATOM 827 N N . ILE A 1 100 ? -8.152 12.480 -3.252 1.00 85.81 100 ILE A N 1
ATOM 828 C CA . ILE A 1 100 ? -8.768 11.265 -2.714 1.00 85.81 100 ILE A CA 1
ATOM 829 C C . ILE A 1 100 ? -7.725 10.495 -1.915 1.00 85.81 100 ILE A C 1
ATOM 831 O O . ILE A 1 100 ? -6.604 10.283 -2.375 1.00 85.81 100 ILE A O 1
ATOM 835 N N . LYS A 1 101 ? -8.113 10.055 -0.716 1.00 90.00 101 LYS A N 1
ATOM 836 C CA . LYS A 1 101 ? -7.300 9.163 0.109 1.00 90.00 101 LYS A CA 1
ATOM 837 C C . LYS A 1 101 ? -7.697 7.717 -0.147 1.00 90.00 101 LYS A C 1
ATOM 839 O O . LYS A 1 101 ? -8.876 7.365 -0.084 1.00 90.00 101 LYS A O 1
ATOM 844 N N . LEU A 1 102 ? -6.706 6.882 -0.424 1.00 89.81 102 LEU A N 1
ATOM 845 C CA . LEU A 1 102 ? -6.890 5.451 -0.584 1.00 89.81 102 LEU A CA 1
ATOM 846 C C . LEU A 1 102 ? -7.094 4.801 0.777 1.00 89.81 102 LEU A C 1
ATOM 848 O O . LEU A 1 102 ? -6.296 4.970 1.696 1.00 89.81 102 LEU A O 1
ATOM 852 N N . HIS A 1 103 ? -8.146 4.008 0.890 1.00 90.38 103 HIS A N 1
ATOM 853 C CA . HIS A 1 103 ? -8.411 3.230 2.087 1.00 90.38 103 HIS A CA 1
ATOM 854 C C . HIS A 1 103 ? -7.960 1.795 1.850 1.00 90.38 103 HIS A C 1
ATOM 856 O O . HIS A 1 103 ? -8.699 0.984 1.288 1.00 90.38 103 HIS A O 1
ATOM 862 N N . VAL A 1 104 ? -6.714 1.526 2.231 1.00 90.44 104 VAL A N 1
ATOM 863 C CA . VAL A 1 104 ? -6.035 0.242 2.045 1.00 90.44 104 VAL A CA 1
ATOM 864 C C . VAL A 1 104 ? -5.454 -0.196 3.378 1.00 90.44 104 VAL A C 1
ATOM 866 O O . VAL A 1 104 ? -4.763 0.610 3.990 1.00 90.44 104 VAL A O 1
ATOM 869 N N . ASN A 1 105 ? -5.685 -1.446 3.785 1.00 91.75 105 ASN A N 1
ATOM 870 C CA . ASN A 1 105 ? -5.090 -1.991 5.007 1.00 91.75 105 ASN A CA 1
ATOM 871 C C . ASN A 1 105 ? -3.620 -2.361 4.809 1.00 91.75 105 ASN A C 1
ATOM 873 O O . ASN A 1 105 ? -2.766 -1.898 5.562 1.00 91.75 105 ASN A O 1
ATOM 877 N N . ASN A 1 106 ? -3.334 -3.145 3.768 1.00 92.88 106 ASN A N 1
ATOM 878 C CA . ASN A 1 106 ? -2.009 -3.700 3.529 1.00 92.88 106 ASN A CA 1
ATOM 879 C C . ASN A 1 106 ? -1.479 -3.262 2.160 1.00 92.88 106 ASN A C 1
ATOM 881 O O . ASN A 1 106 ? -2.047 -3.612 1.121 1.00 92.88 106 ASN A O 1
ATOM 885 N N . LEU A 1 107 ? -0.372 -2.522 2.149 1.00 90.81 107 LEU A N 1
ATOM 886 C CA . LEU A 1 107 ? 0.316 -2.097 0.932 1.00 90.81 107 LEU A CA 1
ATOM 887 C C . LEU A 1 107 ? 1.555 -2.961 0.693 1.00 90.81 107 LEU A C 1
ATOM 889 O O . LEU A 1 107 ? 2.421 -3.071 1.553 1.00 90.81 107 LEU A O 1
ATOM 893 N N . THR A 1 108 ? 1.679 -3.538 -0.497 1.00 90.44 108 THR A N 1
ATOM 894 C CA . THR A 1 108 ? 2.894 -4.232 -0.934 1.00 90.44 108 THR A CA 1
ATOM 895 C C . THR A 1 108 ? 3.453 -3.549 -2.172 1.00 90.44 108 THR A C 1
ATOM 897 O O . THR A 1 108 ? 2.795 -3.545 -3.211 1.00 90.44 108 THR A O 1
ATOM 900 N N . LEU A 1 109 ? 4.666 -3.007 -2.083 1.00 86.94 109 LEU A N 1
ATOM 901 C CA . LEU A 1 109 ? 5.370 -2.413 -3.220 1.00 86.94 109 LEU A CA 1
ATOM 902 C C . LEU A 1 109 ? 6.608 -3.241 -3.541 1.00 86.94 109 LEU A C 1
ATOM 904 O O . LEU A 1 109 ? 7.512 -3.370 -2.714 1.00 86.94 109 LEU A O 1
ATOM 908 N N . ASN A 1 110 ? 6.658 -3.771 -4.759 1.00 82.69 110 ASN A N 1
ATOM 909 C CA . ASN A 1 110 ? 7.826 -4.484 -5.243 1.00 82.69 110 ASN A CA 1
ATOM 910 C C . ASN A 1 110 ? 8.614 -3.610 -6.207 1.00 82.69 110 ASN A C 1
ATOM 912 O O . ASN A 1 110 ? 8.084 -3.173 -7.228 1.00 82.69 110 ASN A O 1
ATOM 916 N N . TYR A 1 111 ? 9.897 -3.454 -5.898 1.00 75.56 111 TYR A N 1
ATOM 917 C CA . TYR A 1 111 ? 10.876 -2.734 -6.701 1.00 75.56 111 TYR A CA 1
ATOM 918 C C . TYR A 1 111 ? 10.551 -1.242 -6.904 1.00 75.56 111 TYR A C 1
ATOM 920 O O . TYR A 1 111 ? 10.650 -0.764 -8.034 1.00 75.56 111 TYR A O 1
ATOM 928 N N . PRO A 1 112 ? 10.161 -0.489 -5.852 1.00 72.12 112 PRO A N 1
ATOM 929 C CA . PRO A 1 112 ? 9.972 0.947 -5.996 1.00 72.12 112 PRO A CA 1
ATOM 930 C C . PRO A 1 112 ? 11.339 1.616 -6.209 1.00 72.12 112 PRO A C 1
ATOM 932 O O . PRO A 1 112 ? 12.172 1.610 -5.304 1.00 72.12 112 PRO A O 1
ATOM 935 N N . ASN A 1 113 ? 11.578 2.209 -7.381 1.00 71.62 113 ASN A N 1
ATOM 936 C CA . ASN A 1 113 ? 12.693 3.150 -7.570 1.00 71.62 113 ASN A CA 1
ATOM 937 C C . ASN A 1 113 ? 12.245 4.611 -7.357 1.00 71.62 113 ASN A C 1
ATOM 939 O O . ASN A 1 113 ? 13.090 5.509 -7.213 1.00 71.62 113 ASN A O 1
ATOM 943 N N . SER A 1 114 ? 10.932 4.849 -7.284 1.00 72.31 114 SER A N 1
ATOM 944 C CA . SER A 1 114 ? 10.283 6.123 -6.996 1.00 72.31 114 SER A CA 1
ATOM 945 C C . SER A 1 114 ? 9.942 6.292 -5.501 1.00 72.31 114 SER A C 1
ATOM 947 O O . SER A 1 114 ? 9.732 5.307 -4.786 1.00 72.31 114 SER A O 1
ATOM 949 N N . PRO A 1 115 ? 9.906 7.540 -4.988 1.00 74.88 115 PRO A N 1
ATOM 950 C CA . PRO A 1 115 ? 9.566 7.800 -3.592 1.00 74.88 115 PRO A CA 1
ATOM 951 C C 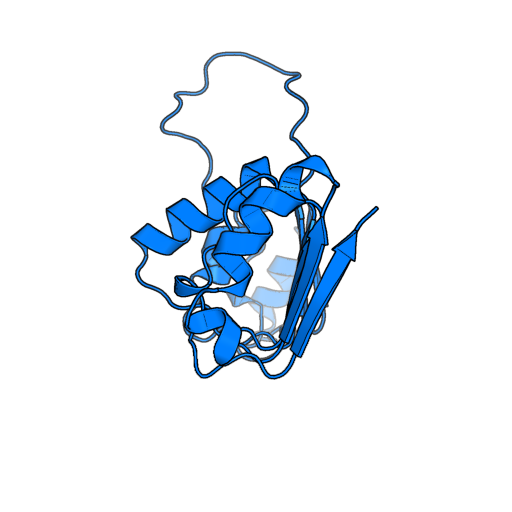. PRO A 1 115 ? 8.142 7.360 -3.238 1.00 74.88 115 PRO A C 1
ATOM 953 O O . PRO A 1 115 ? 7.162 7.735 -3.891 1.00 74.88 115 PRO A O 1
ATOM 956 N N . ILE A 1 116 ? 8.022 6.616 -2.142 1.00 78.31 116 ILE A N 1
ATOM 957 C CA . ILE A 1 116 ? 6.739 6.115 -1.655 1.00 78.31 116 ILE A CA 1
ATOM 958 C C . ILE A 1 116 ? 6.033 7.229 -0.886 1.00 78.31 116 ILE A C 1
ATOM 960 O O . ILE A 1 116 ? 6.499 7.674 0.160 1.00 78.31 116 ILE A O 1
ATOM 964 N N . ASP A 1 117 ? 4.882 7.658 -1.394 1.00 83.62 117 ASP A N 1
ATOM 965 C CA . ASP A 1 117 ? 4.078 8.706 -0.772 1.00 83.62 117 ASP A CA 1
ATOM 966 C C . ASP A 1 117 ? 2.897 8.103 -0.006 1.00 83.62 117 ASP A C 1
ATOM 968 O O . ASP A 1 117 ? 1.814 7.888 -0.561 1.00 83.62 117 ASP A O 1
ATOM 972 N N . LEU A 1 118 ? 3.100 7.838 1.288 1.00 85.88 118 LEU A N 1
ATOM 973 C CA . LEU A 1 118 ? 2.036 7.331 2.158 1.00 85.88 118 LEU A CA 1
ATOM 974 C C . LEU A 1 118 ? 0.920 8.360 2.392 1.00 85.88 118 LEU A C 1
ATOM 976 O O . LEU A 1 118 ? -0.167 7.982 2.828 1.00 85.88 118 LEU A O 1
ATOM 980 N N . SER A 1 119 ? 1.119 9.638 2.040 1.00 86.38 119 SER A N 1
ATOM 981 C CA . SER A 1 119 ? 0.074 10.651 2.187 1.00 86.38 119 SER A CA 1
ATOM 982 C C . SER A 1 119 ? -1.113 10.391 1.263 1.00 86.38 119 SER A C 1
ATOM 984 O O . SER A 1 119 ? -2.201 10.901 1.520 1.00 86.38 119 SER A O 1
ATOM 986 N N . LEU A 1 120 ? -0.941 9.577 0.220 1.00 88.62 120 LEU A N 1
ATOM 987 C CA . LEU A 1 120 ? -2.026 9.126 -0.650 1.00 88.62 120 LEU A CA 1
ATOM 988 C C . LEU A 1 120 ? -3.019 8.206 0.061 1.00 88.62 120 LEU A C 1
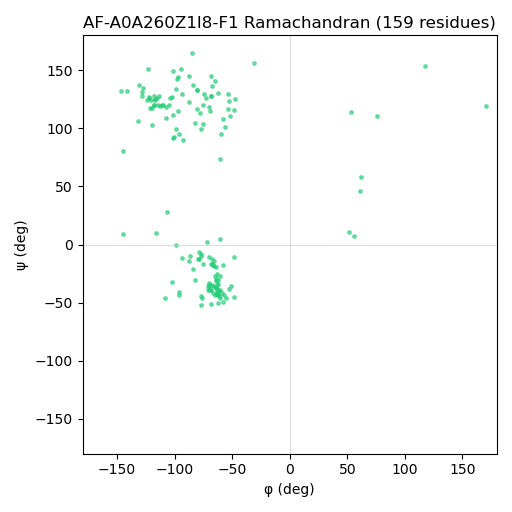ATOM 990 O O . LEU A 1 120 ? -4.134 8.026 -0.423 1.00 88.62 120 LEU A O 1
ATOM 994 N N . PHE A 1 121 ? -2.643 7.641 1.205 1.00 89.62 121 PHE A N 1
ATOM 995 C CA . PHE A 1 121 ? -3.459 6.706 1.959 1.00 89.62 121 PHE A CA 1
ATOM 996 C C . PHE A 1 121 ? -4.125 7.399 3.143 1.00 89.62 121 PHE A C 1
ATOM 998 O O . PHE A 1 121 ? -3.612 8.359 3.722 1.00 89.62 121 PHE A O 1
ATOM 1005 N N . ALA A 1 122 ? -5.306 6.910 3.496 1.00 89.31 122 ALA A N 1
ATOM 1006 C CA . ALA A 1 122 ? -5.990 7.319 4.703 1.00 89.31 122 ALA A CA 1
ATOM 1007 C C . ALA A 1 122 ? -5.224 6.759 5.917 1.00 89.31 122 ALA A C 1
ATOM 1009 O O . ALA A 1 122 ? -5.087 5.535 6.028 1.00 89.31 122 ALA A O 1
ATOM 1010 N N . PRO A 1 123 ? -4.704 7.616 6.813 1.00 83.38 123 PRO A N 1
ATOM 1011 C CA . PRO A 1 123 ? -3.809 7.192 7.888 1.00 83.38 123 PRO A CA 1
ATOM 1012 C C . PRO A 1 123 ? -4.470 6.233 8.884 1.00 83.38 123 PRO A C 1
ATOM 1014 O O . PRO A 1 123 ? -3.777 5.460 9.527 1.00 83.38 123 PRO A O 1
ATOM 1017 N N . GLU A 1 124 ? -5.795 6.272 9.020 1.00 87.19 124 GLU A N 1
ATOM 1018 C CA . GLU A 1 124 ? -6.572 5.362 9.864 1.00 87.19 124 GLU A CA 1
ATOM 1019 C C . GLU A 1 124 ? -6.814 3.986 9.233 1.00 87.19 124 GLU A C 1
ATOM 1021 O O . GLU A 1 124 ? -7.324 3.089 9.899 1.00 87.19 124 GLU A O 1
ATOM 1026 N N . SER A 1 125 ? -6.539 3.841 7.935 1.00 88.44 125 SER A N 1
ATOM 1027 C CA . SER A 1 125 ? -6.786 2.602 7.195 1.00 88.44 125 SER A CA 1
ATOM 1028 C C . SER A 1 125 ? -5.513 1.797 6.968 1.00 88.44 125 SER A C 1
ATOM 1030 O O . SER A 1 125 ? -5.612 0.580 6.935 1.00 88.44 125 SER A O 1
ATOM 1032 N N . LEU A 1 126 ? -4.355 2.449 6.816 1.00 91.75 126 LEU A N 1
ATOM 1033 C CA . LEU A 1 126 ? -3.096 1.786 6.476 1.00 91.75 126 LEU A CA 1
ATOM 1034 C C . LEU A 1 126 ? -2.420 1.184 7.713 1.00 91.75 126 LEU A C 1
ATOM 1036 O O . LEU A 1 126 ? -1.821 1.895 8.517 1.00 91.75 126 LEU A O 1
ATOM 1040 N N . ASP A 1 127 ? -2.505 -0.138 7.826 1.00 93.00 127 ASP A N 1
ATOM 1041 C CA . ASP A 1 127 ? -1.989 -0.915 8.951 1.00 93.00 127 ASP A CA 1
ATOM 1042 C C . ASP A 1 127 ? -0.597 -1.490 8.658 1.00 93.00 127 ASP A C 1
ATOM 1044 O O . ASP A 1 127 ? 0.288 -1.443 9.516 1.00 93.00 127 ASP A O 1
ATOM 1048 N N . GLU A 1 128 ? -0.395 -2.032 7.455 1.00 94.00 128 GLU A N 1
ATOM 1049 C CA . GLU A 1 128 ? 0.807 -2.789 7.10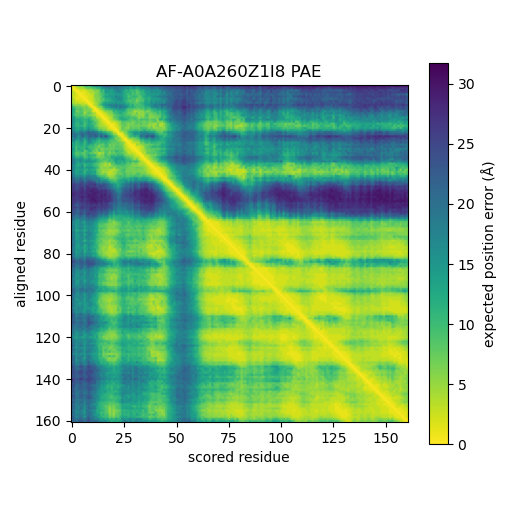3 1.00 94.00 128 GLU A CA 1
ATOM 1050 C C . GLU A 1 128 ? 1.407 -2.314 5.779 1.00 94.00 128 GLU A C 1
ATOM 1052 O O . GLU A 1 128 ? 0.703 -2.105 4.786 1.00 94.00 128 GLU A O 1
ATOM 1057 N N . VAL A 1 129 ? 2.734 -2.191 5.745 1.00 91.25 129 VAL A N 1
ATOM 1058 C CA . VAL A 1 129 ? 3.487 -1.892 4.523 1.00 91.25 129 VAL A CA 1
ATOM 1059 C C . VAL A 1 129 ? 4.604 -2.916 4.347 1.00 91.25 129 VAL A C 1
ATOM 1061 O O . VAL A 1 129 ? 5.415 -3.131 5.245 1.00 91.25 129 VAL A O 1
ATOM 1064 N N . SER A 1 130 ? 4.669 -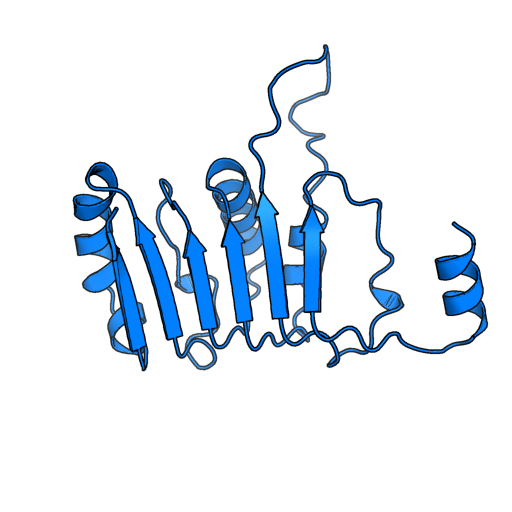3.535 3.171 1.00 91.44 130 SER A N 1
ATOM 1065 C CA . SER A 1 130 ? 5.736 -4.455 2.774 1.00 91.44 130 SER A CA 1
ATOM 1066 C C . SER A 1 130 ? 6.443 -3.929 1.532 1.00 91.44 130 SER A C 1
ATOM 1068 O O . SER A 1 130 ? 5.808 -3.690 0.504 1.00 91.44 130 SER A O 1
ATOM 1070 N N . LEU A 1 131 ? 7.756 -3.760 1.618 1.00 88.94 131 LEU A N 1
ATOM 1071 C CA . LEU A 1 131 ? 8.582 -3.164 0.575 1.00 88.94 131 LEU A CA 1
ATOM 1072 C C . LEU A 1 131 ? 9.657 -4.156 0.164 1.00 88.94 131 LEU A C 1
ATOM 1074 O O . LEU A 1 131 ? 10.406 -4.636 1.011 1.00 88.94 131 LEU A O 1
ATOM 1078 N N . ARG A 1 132 ? 9.751 -4.429 -1.136 1.00 87.50 132 ARG A N 1
ATOM 1079 C CA . ARG A 1 132 ? 10.846 -5.214 -1.708 1.00 87.50 132 ARG A CA 1
ATOM 1080 C C . ARG A 1 132 ? 11.770 -4.295 -2.491 1.00 87.50 132 ARG A C 1
ATOM 1082 O O . ARG A 1 132 ? 11.375 -3.811 -3.549 1.00 87.50 132 ARG A O 1
ATOM 1089 N N . ILE A 1 133 ? 12.971 -4.040 -1.985 1.00 84.31 133 ILE A N 1
ATOM 1090 C CA . ILE A 1 133 ? 13.890 -3.016 -2.509 1.00 84.31 133 ILE A CA 1
ATOM 1091 C C . ILE A 1 133 ? 15.248 -3.605 -2.901 1.00 84.31 133 ILE A C 1
ATOM 1093 O O . ILE A 1 133 ? 15.671 -4.603 -2.330 1.00 84.31 133 ILE A O 1
ATOM 1097 N N . ASN A 1 134 ? 15.920 -2.987 -3.876 1.00 82.19 134 ASN A N 1
ATOM 1098 C CA . ASN A 1 134 ? 17.324 -3.288 -4.188 1.00 82.19 134 ASN A CA 1
ATOM 1099 C C . ASN A 1 134 ? 18.266 -2.487 -3.276 1.00 82.19 134 ASN A C 1
ATOM 1101 O O . ASN A 1 134 ? 17.859 -1.486 -2.677 1.00 82.19 134 ASN A O 1
ATOM 1105 N N . GLU A 1 135 ? 19.541 -2.880 -3.235 1.00 77.06 135 GLU A N 1
ATOM 1106 C CA . GLU A 1 135 ? 20.595 -2.185 -2.477 1.00 77.06 135 GLU A CA 1
ATOM 1107 C C . GLU A 1 135 ? 20.670 -0.681 -2.798 1.00 77.06 135 GLU A C 1
ATOM 1109 O O . GLU A 1 135 ? 20.806 0.147 -1.900 1.00 77.06 135 GLU A O 1
ATOM 1114 N N . THR A 1 136 ? 20.478 -0.296 -4.064 1.00 75.56 136 THR A N 1
ATOM 1115 C CA . THR A 1 136 ? 20.521 1.113 -4.498 1.00 75.56 136 THR A CA 1
ATOM 1116 C C . THR A 1 136 ? 19.371 1.975 -3.964 1.00 75.56 136 THR A C 1
ATOM 1118 O O . THR A 1 136 ? 19.457 3.200 -3.990 1.00 75.56 136 THR A O 1
ATOM 1121 N N . SER A 1 137 ? 18.286 1.367 -3.477 1.00 74.06 137 SER A N 1
ATOM 1122 C CA . SER A 1 137 ? 17.116 2.079 -2.940 1.00 74.06 137 SER A CA 1
ATOM 1123 C C . SER A 1 137 ? 1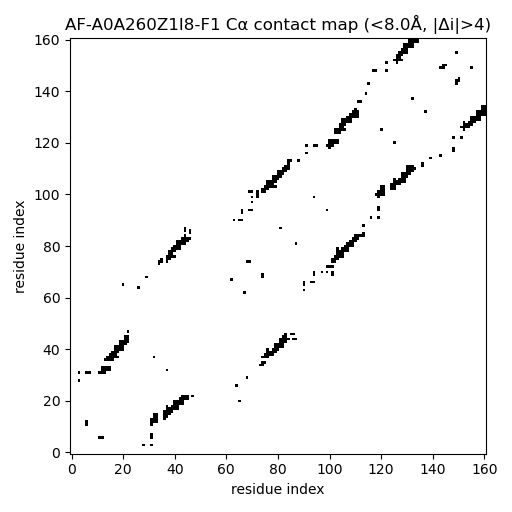7.116 2.166 -1.410 1.00 74.06 137 SER A C 1
ATOM 1125 O O . SER A 1 137 ? 16.212 2.771 -0.831 1.00 74.06 137 SER A O 1
ATOM 1127 N N . VAL A 1 138 ? 18.135 1.609 -0.747 1.00 73.56 138 VAL A N 1
ATOM 1128 C CA . VAL A 1 138 ? 18.268 1.616 0.719 1.00 73.56 138 VAL A CA 1
ATOM 1129 C C . VAL A 1 138 ? 18.411 3.039 1.267 1.00 73.56 138 VAL A C 1
ATOM 1131 O O . VAL A 1 138 ? 17.797 3.366 2.279 1.00 73.56 138 VAL A O 1
ATOM 1134 N N . GLU A 1 139 ? 19.137 3.925 0.582 1.00 72.06 139 GLU A N 1
ATOM 1135 C CA . GLU A 1 139 ? 19.296 5.320 1.027 1.00 72.06 139 GLU A CA 1
ATOM 1136 C C . GLU A 1 139 ? 17.959 6.074 1.050 1.00 72.06 139 GLU A C 1
ATOM 1138 O O . GLU A 1 139 ? 17.633 6.737 2.034 1.00 72.06 139 GLU A O 1
ATOM 1143 N N . LYS A 1 140 ? 17.128 5.887 0.016 1.00 71.12 140 LYS A N 1
ATOM 1144 C CA . LYS A 1 140 ? 15.768 6.451 -0.060 1.00 71.12 140 LYS A CA 1
ATOM 1145 C C . LYS A 1 140 ? 14.844 5.877 1.022 1.00 71.12 140 LYS A C 1
ATOM 1147 O O . LYS A 1 140 ? 13.899 6.539 1.449 1.00 71.12 140 LYS A O 1
ATOM 1152 N N . MET A 1 141 ? 15.118 4.657 1.489 1.00 75.38 1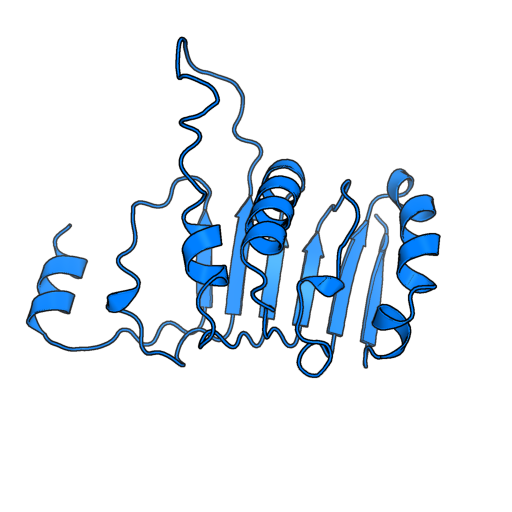41 MET A N 1
ATOM 1153 C CA . MET A 1 141 ? 14.344 4.013 2.550 1.00 75.38 141 MET A CA 1
ATOM 1154 C C . MET A 1 141 ? 14.564 4.672 3.914 1.00 75.38 141 MET A C 1
ATOM 1156 O O . MET A 1 141 ? 13.630 4.745 4.709 1.00 75.38 141 MET A O 1
ATOM 1160 N N . ASN A 1 142 ? 15.761 5.199 4.188 1.00 75.62 142 ASN A N 1
ATOM 1161 C CA . ASN A 1 142 ? 16.025 5.873 5.461 1.00 75.62 142 ASN A CA 1
ATOM 1162 C C . ASN A 1 142 ? 15.111 7.087 5.666 1.00 75.62 142 ASN A C 1
ATOM 1164 O O . ASN A 1 142 ? 14.616 7.301 6.771 1.00 75.62 142 ASN A O 1
ATOM 1168 N N . GLU A 1 143 ? 14.833 7.863 4.619 1.00 76.62 143 GLU A N 1
ATOM 1169 C CA . GLU A 1 143 ? 13.883 8.980 4.705 1.00 76.62 143 GLU A CA 1
ATOM 1170 C C . GLU A 1 143 ? 12.452 8.486 4.953 1.00 76.62 143 GLU A C 1
ATOM 1172 O O . GLU A 1 143 ? 11.736 9.025 5.799 1.00 76.62 143 GLU A O 1
ATOM 1177 N N . PHE A 1 144 ? 12.054 7.411 4.268 1.00 81.38 144 PHE A N 1
ATOM 1178 C CA . PHE A 1 144 ? 10.732 6.806 4.405 1.00 81.38 144 PHE A CA 1
ATOM 1179 C C . PHE A 1 144 ? 10.466 6.275 5.822 1.00 81.38 144 PHE A C 1
ATOM 1181 O O . PHE A 1 144 ? 9.443 6.611 6.427 1.00 81.38 144 PHE A O 1
ATOM 1188 N N . VAL A 1 145 ? 11.395 5.486 6.373 1.00 81.56 145 VAL A N 1
ATOM 1189 C CA . VAL A 1 145 ? 11.277 4.863 7.706 1.00 81.56 145 VAL A CA 1
ATOM 1190 C C . VAL A 1 145 ? 11.180 5.919 8.806 1.00 81.56 145 VAL A C 1
ATOM 1192 O O . VAL A 1 145 ? 10.459 5.738 9.785 1.00 81.56 145 VAL A O 1
ATOM 1195 N N . ASN A 1 146 ? 11.862 7.053 8.632 1.00 79.69 146 ASN A N 1
ATOM 1196 C CA . ASN A 1 146 ? 11.846 8.145 9.601 1.00 79.69 146 ASN A CA 1
ATOM 1197 C C . ASN A 1 146 ? 10.579 9.018 9.535 1.00 79.69 146 ASN A C 1
ATOM 1199 O O . ASN A 1 146 ? 10.388 9.879 10.398 1.00 79.69 146 ASN A O 1
ATOM 1203 N N . SER A 1 147 ? 9.696 8.806 8.555 1.00 82.88 147 SER A N 1
ATOM 1204 C CA . SER A 1 147 ? 8.463 9.582 8.418 1.00 82.88 147 SER A CA 1
ATOM 1205 C C . SER A 1 147 ? 7.451 9.298 9.540 1.00 82.88 147 SER A C 1
ATOM 1207 O O . SER A 1 147 ? 7.273 8.167 9.994 1.00 82.88 147 SER A O 1
ATOM 1209 N N . GLU A 1 148 ? 6.706 10.326 9.958 1.00 83.12 148 GLU A N 1
ATOM 1210 C CA . GLU A 1 148 ? 5.643 10.191 10.972 1.00 83.12 148 GLU A CA 1
ATOM 1211 C C . GLU A 1 148 ? 4.523 9.230 10.550 1.00 83.12 148 GLU A C 1
ATOM 1213 O O . GLU A 1 148 ? 3.871 8.611 11.388 1.00 83.12 148 GLU A O 1
ATOM 1218 N N . GLN A 1 149 ? 4.299 9.084 9.243 1.00 79.62 149 GLN A N 1
ATOM 1219 C CA . GLN A 1 149 ? 3.305 8.156 8.706 1.00 79.62 149 GLN A CA 1
ATOM 1220 C C . GLN A 1 149 ? 3.750 6.703 8.887 1.00 79.62 149 GLN A C 1
ATOM 1222 O O . GLN A 1 149 ? 2.925 5.858 9.224 1.00 79.62 149 GLN A O 1
ATOM 1227 N N . CYS A 1 150 ? 5.051 6.429 8.768 1.00 83.88 150 CYS A N 1
ATOM 1228 C CA . CYS A 1 150 ? 5.607 5.102 8.999 1.00 83.88 150 CYS A CA 1
ATOM 1229 C C . CYS A 1 150 ? 5.501 4.672 10.472 1.00 83.88 150 CYS A C 1
ATOM 1231 O O . CYS A 1 150 ? 5.208 3.515 10.758 1.00 83.88 150 CYS A O 1
ATOM 1233 N N . LYS A 1 151 ? 5.658 5.607 11.419 1.00 83.94 151 LYS A N 1
ATOM 1234 C CA . LYS A 1 151 ? 5.551 5.330 12.868 1.00 83.94 151 LYS A CA 1
ATOM 1235 C C . LYS A 1 151 ? 4.159 4.873 13.316 1.00 83.94 151 LYS A C 1
ATOM 1237 O O . LYS A 1 151 ? 4.024 4.318 14.401 1.00 83.94 151 LYS A O 1
ATOM 1242 N N . ARG A 1 152 ? 3.124 5.143 12.517 1.00 86.75 152 ARG A N 1
ATOM 1243 C CA . ARG A 1 152 ? 1.734 4.754 12.806 1.00 86.75 152 ARG A CA 1
ATOM 1244 C C . ARG A 1 152 ? 1.388 3.354 12.311 1.00 86.75 152 ARG A C 1
ATOM 1246 O O . ARG A 1 152 ? 0.351 2.829 12.708 1.00 86.75 152 ARG A O 1
ATOM 1253 N N . LEU A 1 153 ? 2.228 2.774 11.456 1.00 90.00 153 LEU A N 1
ATOM 1254 C CA . LEU A 1 153 ? 2.017 1.433 10.932 1.00 90.00 153 LEU A CA 1
ATOM 1255 C C . LEU A 1 153 ? 2.101 0.413 12.066 1.00 90.00 153 LEU A C 1
ATOM 1257 O O . LEU A 1 153 ? 2.963 0.500 12.941 1.00 90.00 153 LEU A O 1
ATOM 1261 N N . LYS A 1 154 ? 1.234 -0.596 12.014 1.00 93.38 154 LYS A N 1
ATOM 1262 C CA . LYS A 1 154 ? 1.335 -1.773 12.883 1.00 93.38 154 LYS A CA 1
ATOM 1263 C C . LYS A 1 154 ? 2.527 -2.635 12.490 1.00 93.38 154 LYS A C 1
ATOM 1265 O O . LYS A 1 154 ? 3.159 -3.234 13.357 1.00 93.38 154 LYS A O 1
ATOM 1270 N N . MET A 1 155 ? 2.825 -2.700 11.192 1.00 94.12 155 MET A N 1
ATOM 1271 C CA . MET A 1 155 ? 3.937 -3.480 10.669 1.00 94.12 155 MET A CA 1
ATOM 1272 C C . MET A 1 155 ? 4.569 -2.814 9.449 1.00 94.12 155 MET A C 1
ATOM 1274 O O . MET A 1 155 ? 3.887 -2.445 8.493 1.00 94.12 155 MET A O 1
ATOM 1278 N N . LEU A 1 156 ? 5.897 -2.728 9.472 1.00 91.62 156 LEU A N 1
ATOM 1279 C CA . LEU A 1 156 ? 6.717 -2.442 8.305 1.00 91.62 156 LEU A CA 1
ATOM 1280 C C . LEU A 1 156 ? 7.615 -3.649 8.037 1.00 91.62 156 LEU A C 1
ATOM 1282 O O . LEU A 1 156 ? 8.377 -4.067 8.907 1.00 91.62 156 LEU A O 1
ATOM 1286 N N . THR A 1 157 ? 7.550 -4.184 6.825 1.00 91.38 157 THR A N 1
ATOM 1287 C CA . THR A 1 157 ? 8.457 -5.229 6.348 1.00 91.38 157 THR A CA 1
ATOM 1288 C C . THR A 1 157 ? 9.292 -4.675 5.210 1.00 91.38 157 THR A C 1
ATOM 1290 O O . THR A 1 157 ? 8.747 -4.180 4.225 1.00 91.38 157 THR A O 1
ATOM 1293 N N . ILE A 1 158 ? 10.611 -4.778 5.331 1.00 88.25 158 ILE A N 1
ATOM 1294 C CA . ILE A 1 158 ? 11.549 -4.426 4.266 1.00 88.25 158 ILE A CA 1
ATOM 1295 C C . ILE A 1 158 ? 12.311 -5.695 3.902 1.00 88.25 158 ILE A C 1
ATOM 1297 O O . ILE A 1 158 ? 12.968 -6.295 4.749 1.00 88.25 158 ILE A O 1
ATOM 1301 N N . GLU A 1 159 ? 12.196 -6.103 2.646 1.00 88.69 159 GLU A N 1
ATOM 1302 C CA . GLU A 1 159 ? 12.949 -7.202 2.055 1.00 88.69 159 GLU A CA 1
ATOM 1303 C C . GLU A 1 159 ? 13.945 -6.615 1.052 1.00 88.69 159 GLU A C 1
ATOM 1305 O O . GLU A 1 159 ? 13.556 -5.952 0.087 1.00 88.69 159 GLU A O 1
ATOM 1310 N N . THR A 1 160 ? 15.230 -6.854 1.289 1.00 83.31 160 THR A N 1
ATOM 1311 C CA . THR A 1 160 ? 16.316 -6.501 0.370 1.00 83.31 160 THR A CA 1
ATOM 1312 C C . THR A 1 160 ? 16.715 -7.723 -0.450 1.00 83.31 160 THR A C 1
ATOM 1314 O O . THR A 1 160 ? 16.741 -8.831 0.090 1.00 83.31 160 THR A O 1
ATOM 1317 N N . TYR A 1 161 ? 17.040 -7.529 -1.726 1.00 74.88 161 TYR A N 1
ATOM 1318 C CA . TYR A 1 161 ? 17.510 -8.578 -2.636 1.00 74.88 161 TYR A CA 1
ATOM 1319 C C . TYR A 1 161 ? 18.702 -8.108 -3.468 1.00 74.88 161 TYR A C 1
ATOM 1321 O O . TYR A 1 161 ? 18.855 -6.872 -3.626 1.00 74.88 161 TYR A O 1
#

Solvent-accessible surface area (backbone atoms only — not comparable to full-atom values): 9451 Å² total; per-residue (Å²): 117,75,64,63,57,51,38,65,72,64,75,52,60,42,76,44,47,71,47,78,48,52,85,79,67,68,93,72,70,68,86,43,45,39,83,78,27,48,36,32,40,38,40,44,47,65,82,78,72,92,77,81,83,82,93,70,64,84,88,67,64,75,74,56,70,66,50,64,57,64,66,36,84,69,50,56,28,54,29,41,35,39,38,43,35,78,63,50,53,54,46,50,54,58,40,61,76,65,75,54,56,36,38,33,28,30,42,35,39,38,51,56,83,57,88,84,66,68,80,49,36,33,79,92,39,40,37,35,41,37,38,36,35,46,73,90,42,50,70,65,42,57,61,51,64,70,32,77,73,49,72,66,35,79,40,82,46,79,45,77,102